Protein AF-A0A259JCU1-F1 (afdb_monomer)

pLDDT: mean 92.64, std 8.38, range [40.56, 98.5]

Foldseek 3Di:
DDDDQDDFAAAFEAEQEAQAVLLVVQVVVQVVDDCVCQADPVRQGCSSVVVLLVVVVCQQPVNPPRDHHPHYAHEYFQQPPAVVCVVPVCVCVVPDDDDPSSVVCVVVNQVSCVVSVHHHHYDHNDGSVRVLVVVCVVSVVNNYHYDYD

Secondary structure (DSSP, 8-state):
--PPPPPP-TT-EEEEEEHHHHHHHHHHHHHTS-GGGSB-TT--B-HHHHHHHHHHHHHHHT-BTTB--SEEEEE----TT-HHHHH-TTTTTTPPPPPTTTTTHHHHHHHHHHHTT--EE--TT--HHHHHHHHHHHHHHTT-EEEE-

Sequence (149 aa):
MSTAPRPIQPGDHVFLVDGSSFVFRAYFQSINQDRKYNFRSDRLPTGAVRLFCTKLFQFIREGAMGIRPTHLAIIFDKSENSFRKELYPAYKANRSDPPEELIPQFPLMREAVKAFGLIPVEMARYEADDLIATYAKQAAEAGADVLVV

Radius of gyration: 16.63 Å; Cα contacts (8 Å, |Δi|>4): 217; chains: 1; bounding box: 44×33×42 Å

Mean predicted aligned error: 4.08 Å

Nearest PDB structures (foldseek):
  3zdb-assembly1_A-2  TM=8.701E-01  e=4.311E-06  Escherichia coli
  3zdc-assembly1_A  TM=8.823E-01  e=1.022E-05  Escherichia coli
  3zda-assembly1_A  TM=8.828E-01  e=1.523E-05  Escherichia coli
  8swp-assembly2_F  TM=2.036E-01  e=1.591E+00  Kluyveromyces lactis NRRL Y-1140
  2a0x-assembly1_A  TM=2.276E-01  e=3.774E+00  Homo sapiens

Solvent-accessible surface area (backbone atoms only — not comparable to full-atom values): 8414 Å² total; per-residue (Å²): 133,89,72,77,80,80,81,84,42,67,79,35,32,38,33,40,31,45,41,48,67,47,49,55,54,24,35,64,55,32,73,78,42,70,68,81,69,26,42,47,98,87,65,50,50,40,24,28,48,54,51,46,51,55,49,54,50,37,42,75,75,62,24,58,98,90,41,65,56,77,39,76,44,42,25,34,61,33,44,84,71,18,63,60,39,75,76,36,72,70,59,73,64,84,59,77,80,78,54,78,68,51,60,76,28,56,65,52,45,47,51,47,37,44,75,75,75,42,68,66,40,64,43,81,38,34,45,33,66,57,53,47,56,52,51,45,52,53,39,44,77,42,45,23,49,70,47,79,87

Structure (mmCIF, N/CA/C/O backbone):
data_AF-A0A259JCU1-F1
#
_entry.id   AF-A0A259JCU1-F1
#
loop_
_atom_site.group_PDB
_atom_site.id
_atom_site.type_symbol
_atom_site.label_atom_id
_atom_site.label_alt_id
_atom_site.label_comp_id
_atom_site.label_asym_id
_atom_site.label_entity_id
_atom_site.label_seq_id
_atom_site.pdbx_PDB_ins_code
_atom_site.Cartn_x
_atom_site.Cartn_y
_atom_site.Cartn_z
_atom_site.occupancy
_atom_site.B_iso_or_equiv
_atom_site.auth_seq_id
_atom_site.auth_comp_id
_atom_site.auth_asym_id
_atom_site.auth_atom_id
_atom_site.pdbx_PDB_model_num
ATOM 1 N N . MET A 1 1 ? -2.449 -21.909 9.417 1.00 40.56 1 MET A N 1
ATOM 2 C CA . MET A 1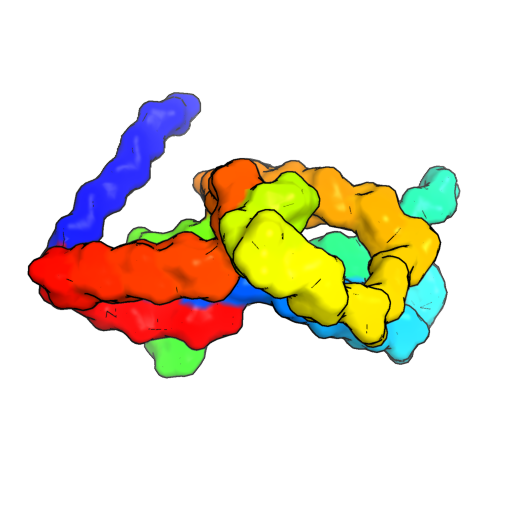 1 ? -3.778 -21.714 10.033 1.00 40.56 1 MET A CA 1
ATOM 3 C C . MET A 1 1 ? -4.319 -20.388 9.532 1.00 40.56 1 MET A C 1
ATOM 5 O O . MET A 1 1 ? -3.725 -19.365 9.836 1.00 40.56 1 MET A O 1
ATOM 9 N N . SER A 1 2 ? -5.350 -20.406 8.685 1.00 42.78 2 SER A N 1
ATOM 10 C CA . SER A 1 2 ? -6.040 -19.184 8.259 1.00 42.78 2 SER A CA 1
ATOM 11 C C . SER A 1 2 ? -6.999 -18.794 9.379 1.00 42.78 2 SER A C 1
ATOM 13 O O . SER A 1 2 ? -8.054 -19.399 9.542 1.00 42.78 2 SER A O 1
ATOM 15 N N . THR A 1 3 ? -6.581 -17.863 10.229 1.00 56.31 3 THR A N 1
ATOM 16 C CA . THR A 1 3 ? -7.499 -17.162 11.124 1.00 56.31 3 THR A CA 1
ATOM 17 C C . THR A 1 3 ? -8.213 -16.119 10.281 1.00 56.31 3 THR A C 1
ATOM 19 O O . THR A 1 3 ? -7.557 -15.251 9.703 1.00 56.31 3 THR A O 1
ATOM 22 N N . ALA A 1 4 ? -9.537 -16.227 10.166 1.00 64.56 4 ALA A N 1
ATOM 23 C CA . ALA A 1 4 ? -10.345 -15.178 9.556 1.00 64.56 4 ALA A CA 1
ATOM 24 C C . ALA A 1 4 ? -9.990 -13.818 10.192 1.00 64.56 4 ALA A C 1
ATOM 26 O O . ALA A 1 4 ? -9.719 -13.772 11.399 1.00 64.56 4 ALA A O 1
ATOM 27 N N . PRO A 1 5 ? -9.941 -12.728 9.406 1.00 73.31 5 PRO A N 1
ATOM 28 C CA . PRO A 1 5 ? -9.610 -11.418 9.943 1.00 73.31 5 PRO A CA 1
ATOM 29 C C . PRO A 1 5 ? -10.605 -11.039 11.043 1.00 73.31 5 PRO A C 1
ATOM 31 O O . PRO A 1 5 ? -11.808 -11.285 10.927 1.00 73.31 5 PRO A O 1
ATOM 34 N N . ARG A 1 6 ? -10.083 -10.464 12.130 1.00 86.62 6 ARG A N 1
ATOM 35 C CA . ARG A 1 6 ? -10.899 -9.958 13.234 1.00 86.62 6 ARG A CA 1
ATOM 36 C C . ARG A 1 6 ? -11.883 -8.903 12.694 1.00 86.62 6 ARG A C 1
ATOM 38 O O . ARG A 1 6 ? -11.478 -8.098 11.858 1.00 86.62 6 ARG A O 1
ATOM 45 N N . PRO A 1 7 ? -13.152 -8.891 13.137 1.00 91.94 7 PRO A N 1
ATOM 46 C CA . PRO A 1 7 ? -14.084 -7.834 12.764 1.00 91.94 7 PRO A CA 1
ATOM 47 C C . PRO A 1 7 ? -13.676 -6.488 13.380 1.00 91.94 7 PRO A C 1
ATOM 49 O O . PRO A 1 7 ? -13.141 -6.440 14.492 1.00 91.94 7 PRO A O 1
ATOM 52 N N . ILE A 1 8 ? -13.983 -5.407 12.660 1.00 96.19 8 ILE A N 1
ATOM 53 C CA . ILE A 1 8 ? -13.775 -4.022 13.103 1.00 96.19 8 ILE A CA 1
ATOM 54 C C . ILE A 1 8 ? -14.779 -3.685 14.212 1.00 96.19 8 ILE A C 1
ATOM 56 O O . ILE A 1 8 ? -15.952 -4.054 14.122 1.00 96.19 8 ILE A O 1
ATOM 60 N N . GLN A 1 9 ? -14.312 -3.003 15.256 1.00 96.00 9 GLN A N 1
ATOM 61 C CA . GLN A 1 9 ? -15.094 -2.603 16.425 1.00 96.00 9 GLN A CA 1
ATOM 62 C C . GLN A 1 9 ? -14.811 -1.140 16.813 1.00 96.00 9 GLN A C 1
ATOM 64 O O . GLN A 1 9 ? -13.780 -0.591 16.415 1.00 96.00 9 GLN A O 1
ATOM 69 N N . PRO A 1 10 ? -15.683 -0.502 17.619 1.00 97.31 10 PRO A N 1
ATOM 70 C CA . PRO A 1 10 ? -15.437 0.846 18.114 1.00 97.31 10 PRO A CA 1
ATOM 71 C C . PRO A 1 10 ? -14.094 0.983 18.840 1.00 97.31 10 PRO A C 1
ATOM 73 O O . PRO A 1 10 ? -13.755 0.151 19.683 1.00 97.31 10 PRO A O 1
ATOM 76 N N . GLY A 1 11 ? -13.347 2.046 18.528 1.00 94.19 11 GLY A N 1
ATOM 77 C CA . GLY A 1 11 ? -12.014 2.305 19.090 1.00 94.19 11 GLY A CA 1
ATOM 78 C C . GLY A 1 11 ? -10.860 1.576 18.390 1.00 94.19 11 GLY A C 1
ATOM 79 O O . GLY A 1 11 ? -9.717 1.680 18.831 1.00 94.19 11 GLY A O 1
ATOM 80 N N . ASP A 1 12 ? -11.129 0.844 17.305 1.00 97.50 12 ASP A N 1
ATOM 81 C CA . ASP A 1 12 ? -10.080 0.296 16.449 1.00 97.50 12 ASP A CA 1
ATOM 82 C C . ASP A 1 12 ? -9.371 1.363 15.613 1.00 97.50 12 ASP A C 1
ATOM 84 O O . ASP A 1 12 ? -9.960 2.374 15.249 1.00 97.50 12 ASP A O 1
ATOM 88 N N . HIS A 1 13 ? -8.122 1.084 15.232 1.00 97.19 13 HIS A N 1
ATOM 89 C CA . HIS A 1 13 ? -7.348 1.917 14.313 1.00 97.19 13 HIS A CA 1
ATOM 90 C C . HIS A 1 13 ? -7.115 1.161 13.004 1.00 97.19 13 HIS A C 1
ATOM 92 O O . HIS A 1 13 ? -6.330 0.205 12.950 1.00 97.19 13 HIS A O 1
ATOM 98 N N . VAL A 1 14 ? -7.804 1.581 11.945 1.00 97.62 14 VAL A N 1
ATOM 99 C CA . VAL A 1 14 ? -7.764 0.948 10.622 1.00 97.62 14 VAL A CA 1
ATOM 100 C C . VAL A 1 14 ? -6.868 1.756 9.698 1.00 97.62 14 VAL A C 1
ATOM 102 O O . VAL A 1 14 ? -7.149 2.912 9.391 1.00 97.62 14 VAL A O 1
ATOM 105 N N . PHE A 1 15 ? -5.780 1.144 9.240 1.00 97.62 15 PHE A N 1
ATOM 106 C CA . PHE A 1 15 ? -4.859 1.761 8.292 1.00 97.62 15 PHE A CA 1
ATOM 107 C C . PHE A 1 15 ? -5.137 1.235 6.885 1.00 97.62 15 PHE A C 1
ATOM 109 O O . PHE A 1 15 ? -5.091 0.025 6.645 1.00 97.62 15 PHE A O 1
ATOM 116 N N . LEU A 1 16 ? -5.399 2.149 5.954 1.00 97.62 16 LEU A N 1
ATOM 117 C CA . LEU A 1 16 ? -5.644 1.865 4.543 1.00 97.62 16 LEU A CA 1
ATOM 118 C C . LEU A 1 16 ? -4.523 2.502 3.723 1.00 97.62 16 LEU A C 1
ATOM 120 O O . LEU A 1 16 ? -4.466 3.721 3.586 1.00 97.62 16 LEU A O 1
ATOM 124 N N . VAL A 1 17 ? -3.610 1.680 3.212 1.00 96.50 17 VAL A N 1
ATOM 125 C CA . VAL A 1 17 ? -2.426 2.154 2.486 1.00 96.50 17 VAL A CA 1
ATOM 126 C C . VAL A 1 17 ? -2.647 2.015 0.985 1.00 96.50 17 VAL A C 1
ATOM 128 O O . VAL A 1 17 ? -2.913 0.906 0.508 1.00 96.50 17 VAL A O 1
ATOM 131 N N . ASP A 1 18 ? -2.459 3.099 0.232 1.00 96.00 18 ASP A N 1
ATOM 132 C CA . ASP A 1 18 ? -2.353 3.034 -1.228 1.00 96.00 18 ASP A CA 1
ATOM 133 C C . ASP A 1 18 ? -0.999 2.422 -1.618 1.00 96.00 18 ASP A C 1
ATOM 135 O O . ASP A 1 18 ? 0.042 3.085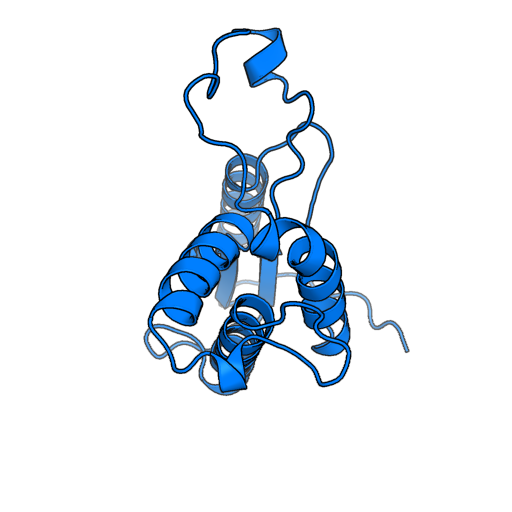 -1.729 1.00 96.00 18 ASP A O 1
ATOM 139 N N . GLY A 1 19 ? -1.020 1.107 -1.829 1.00 94.38 19 GLY A N 1
ATOM 140 C CA . GLY A 1 19 ? 0.128 0.325 -2.251 1.00 94.38 19 GLY A CA 1
ATOM 141 C C . GLY A 1 19 ? 0.624 0.724 -3.637 1.00 94.38 19 GLY A C 1
ATOM 142 O O . GLY A 1 19 ? 1.834 0.746 -3.85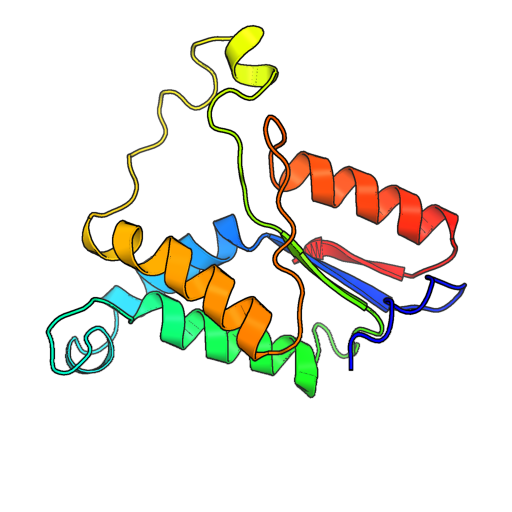4 1.00 94.38 19 GLY A O 1
ATOM 143 N N . SER A 1 20 ? -0.261 1.096 -4.563 1.00 90.12 20 SER A N 1
ATOM 144 C CA . SER A 1 20 ? 0.137 1.489 -5.918 1.00 90.12 20 SER A CA 1
ATOM 145 C C . SER A 1 20 ? 0.946 2.779 -5.916 1.00 90.12 20 SER A C 1
ATOM 147 O O . SER A 1 20 ? 2.059 2.800 -6.445 1.00 90.12 20 SER A O 1
ATOM 149 N N . SER A 1 21 ? 0.452 3.834 -5.265 1.00 90.25 21 SER A N 1
ATOM 150 C CA . SER A 1 21 ? 1.209 5.082 -5.096 1.00 90.25 21 SER A CA 1
ATOM 151 C C . SER A 1 21 ? 2.533 4.843 -4.363 1.00 90.25 21 SER A C 1
ATOM 153 O O . SER A 1 21 ? 3.579 5.393 -4.728 1.00 90.25 21 SER A O 1
ATOM 155 N N . PHE A 1 22 ? 2.531 3.965 -3.355 1.00 91.00 22 PHE A N 1
ATOM 156 C CA . PHE A 1 22 ? 3.743 3.619 -2.621 1.00 91.00 22 PHE A CA 1
ATOM 157 C C . PHE A 1 22 ? 4.804 2.940 -3.495 1.00 91.00 22 PHE A C 1
ATOM 159 O O . PHE A 1 22 ? 5.988 3.260 -3.382 1.00 91.00 22 PHE A O 1
ATOM 166 N N . VAL A 1 23 ? 4.400 2.038 -4.390 1.00 92.31 23 VAL A N 1
ATOM 167 C CA . VAL A 1 23 ? 5.320 1.315 -5.278 1.00 92.31 23 VAL A CA 1
ATOM 168 C C . VAL A 1 23 ? 6.092 2.272 -6.189 1.00 92.31 23 VAL A C 1
ATOM 170 O O . VAL A 1 23 ? 7.315 2.155 -6.289 1.00 92.31 23 VAL A O 1
ATOM 173 N N . PHE A 1 24 ? 5.426 3.261 -6.793 1.00 92.75 24 PHE A N 1
ATOM 174 C CA . PHE 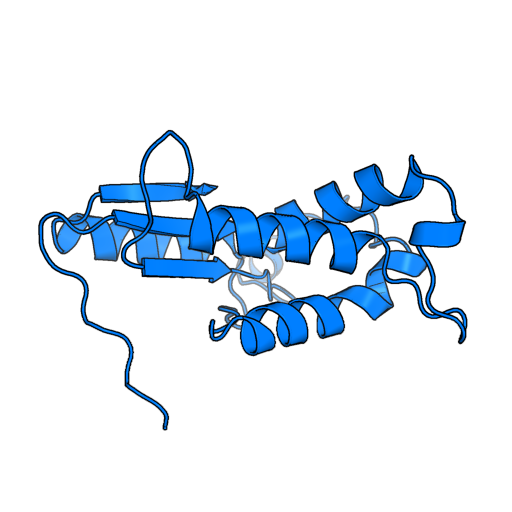A 1 24 ? 6.111 4.263 -7.619 1.00 92.75 24 PHE A CA 1
ATOM 175 C C . PHE A 1 24 ? 7.067 5.131 -6.789 1.00 92.75 24 PHE A C 1
ATOM 177 O O . PHE A 1 24 ? 8.207 5.352 -7.202 1.00 92.75 24 PHE A O 1
ATOM 184 N N . ARG A 1 25 ? 6.654 5.569 -5.589 1.00 93.69 25 ARG A N 1
ATOM 185 C CA . ARG A 1 25 ? 7.531 6.318 -4.668 1.00 93.69 25 ARG A CA 1
ATOM 186 C C . ARG A 1 25 ? 8.776 5.509 -4.290 1.00 93.69 25 ARG A C 1
ATOM 188 O O . ARG A 1 25 ? 9.889 6.030 -4.355 1.00 93.69 25 ARG A O 1
ATOM 195 N N . ALA A 1 26 ? 8.599 4.233 -3.952 1.00 95.12 26 ALA A N 1
ATOM 196 C CA . ALA A 1 26 ? 9.691 3.319 -3.633 1.00 95.12 26 ALA A CA 1
ATOM 197 C C . ALA A 1 26 ? 10.635 3.122 -4.829 1.00 95.12 26 ALA A C 1
ATOM 199 O O . ALA A 1 26 ? 11.851 3.116 -4.651 1.00 95.12 26 ALA A O 1
ATOM 200 N N . TYR A 1 27 ? 10.108 3.028 -6.051 1.00 95.62 27 TYR A N 1
ATOM 201 C CA . TYR A 1 27 ? 10.931 2.930 -7.255 1.00 95.62 27 TYR A CA 1
ATOM 202 C C . TYR A 1 27 ? 11.821 4.159 -7.451 1.00 95.62 27 TYR A C 1
ATOM 204 O O . TYR A 1 27 ? 13.045 4.017 -7.498 1.00 95.62 27 TYR A O 1
ATOM 212 N N . PHE A 1 28 ? 11.242 5.363 -7.482 1.00 94.81 28 PHE A N 1
ATOM 213 C CA . PHE A 1 28 ? 12.016 6.593 -7.679 1.00 94.81 28 PHE A CA 1
ATOM 214 C C . PHE A 1 28 ? 13.013 6.849 -6.542 1.00 94.81 28 PHE A C 1
ATOM 216 O O . PHE A 1 28 ? 14.102 7.367 -6.774 1.00 94.81 28 PHE A O 1
ATOM 223 N N . GLN A 1 29 ? 12.691 6.436 -5.315 1.00 95.56 29 GLN A N 1
ATOM 224 C CA . GLN A 1 29 ? 13.660 6.462 -4.223 1.00 95.56 29 GLN A CA 1
ATOM 225 C C . GLN A 1 29 ? 14.794 5.451 -4.442 1.00 95.56 29 GLN A C 1
ATOM 227 O O . GLN A 1 29 ? 15.951 5.769 -4.173 1.00 95.56 29 GLN A O 1
ATOM 232 N N . SER A 1 30 ? 14.488 4.245 -4.926 1.00 95.69 30 SER A N 1
ATOM 233 C CA . SER A 1 30 ? 15.487 3.190 -5.123 1.00 95.69 30 SER A CA 1
ATOM 234 C C . SER A 1 30 ? 16.521 3.545 -6.191 1.00 95.69 30 SER A C 1
ATOM 236 O O . SER A 1 30 ? 17.707 3.301 -5.981 1.00 95.69 30 SER A O 1
ATOM 238 N N . ILE A 1 31 ? 16.123 4.193 -7.291 1.00 94.81 31 ILE A N 1
ATOM 239 C CA . ILE A 1 31 ? 17.054 4.573 -8.370 1.00 94.81 31 ILE A CA 1
ATOM 240 C C . ILE A 1 31 ? 18.041 5.676 -7.957 1.00 94.81 31 ILE A C 1
ATOM 242 O O . ILE A 1 31 ? 19.087 5.817 -8.582 1.00 94.81 31 ILE A O 1
ATOM 246 N N . ASN A 1 32 ? 17.744 6.411 -6.879 1.00 94.50 32 ASN A N 1
ATOM 247 C CA . ASN A 1 32 ? 18.650 7.392 -6.277 1.00 94.50 32 ASN A CA 1
ATOM 248 C C . ASN A 1 32 ? 19.669 6.756 -5.309 1.00 94.50 32 ASN A C 1
ATOM 250 O O . ASN A 1 32 ? 20.491 7.463 -4.729 1.00 94.50 32 ASN A O 1
ATOM 254 N N . GLN A 1 33 ? 19.606 5.439 -5.089 1.00 94.12 33 GLN A N 1
ATOM 255 C CA . GLN A 1 33 ? 20.551 4.693 -4.257 1.00 94.12 33 GLN A CA 1
ATOM 256 C C . GLN A 1 33 ? 21.590 3.966 -5.120 1.00 94.12 33 GLN A C 1
ATOM 258 O O . GLN A 1 33 ? 21.423 3.799 -6.327 1.00 94.12 33 GLN A O 1
ATOM 263 N N . ASP A 1 34 ? 22.675 3.510 -4.488 1.00 93.38 34 ASP A N 1
ATOM 264 C CA . ASP A 1 34 ? 23.704 2.704 -5.153 1.00 93.38 34 ASP A CA 1
ATOM 265 C C . ASP A 1 34 ? 23.066 1.483 -5.842 1.00 93.38 34 ASP A C 1
ATOM 267 O O . ASP A 1 34 ? 22.323 0.709 -5.223 1.00 93.38 34 ASP A O 1
ATOM 271 N N . ARG A 1 35 ? 23.379 1.305 -7.134 1.00 90.00 35 ARG A N 1
ATOM 272 C CA . ARG A 1 35 ? 22.813 0.256 -7.994 1.00 90.00 35 ARG A CA 1
ATOM 273 C C . ARG A 1 35 ? 22.971 -1.142 -7.401 1.00 90.00 35 ARG A C 1
ATOM 275 O O . ARG A 1 35 ? 22.129 -1.994 -7.672 1.00 90.00 35 ARG A O 1
ATOM 282 N N . LYS A 1 36 ? 23.991 -1.395 -6.570 1.00 91.31 36 LYS A N 1
ATOM 283 C CA . LYS A 1 36 ? 24.184 -2.706 -5.924 1.00 91.31 36 LYS A CA 1
ATOM 284 C C . LYS A 1 36 ? 23.008 -3.136 -5.035 1.00 91.31 36 LYS A C 1
ATOM 286 O O . LYS A 1 36 ? 22.856 -4.324 -4.783 1.00 91.31 36 LYS A O 1
ATOM 291 N N . TYR A 1 37 ? 22.175 -2.198 -4.572 1.00 92.38 37 TYR A N 1
ATOM 292 C CA . TYR A 1 37 ? 21.000 -2.482 -3.738 1.00 92.38 37 TYR A CA 1
ATOM 293 C C . TYR A 1 37 ? 19.700 -2.679 -4.527 1.00 92.38 37 TYR A C 1
ATOM 295 O O . TYR A 1 37 ? 18.650 -2.920 -3.918 1.00 92.38 37 TYR A O 1
ATOM 303 N N . ASN A 1 38 ? 19.751 -2.539 -5.854 1.00 94.94 38 ASN A N 1
ATOM 304 C CA . ASN A 1 38 ? 18.567 -2.531 -6.710 1.00 94.94 38 ASN A CA 1
ATOM 305 C C . ASN A 1 38 ? 18.376 -3.820 -7.499 1.00 94.94 38 ASN A C 1
ATOM 307 O O . ASN A 1 38 ? 17.319 -3.985 -8.100 1.00 94.94 38 ASN A O 1
ATOM 311 N N . PHE A 1 39 ? 19.348 -4.732 -7.472 1.00 95.56 39 PHE A N 1
ATOM 312 C CA . PHE A 1 39 ? 19.307 -5.975 -8.232 1.00 95.56 39 PHE A CA 1
ATOM 313 C C . PHE A 1 39 ? 19.709 -7.159 -7.360 1.00 95.56 39 PHE A C 1
ATOM 315 O O . PHE A 1 39 ? 20.647 -7.075 -6.566 1.00 95.56 39 PHE A O 1
ATOM 322 N N . ARG A 1 40 ? 19.028 -8.286 -7.559 1.00 93.44 40 ARG A N 1
ATOM 323 C CA . ARG A 1 40 ? 19.463 -9.594 -7.063 1.00 93.44 40 ARG A CA 1
ATOM 324 C C . ARG A 1 40 ? 20.642 -10.116 -7.901 1.00 93.44 40 ARG A C 1
ATOM 326 O O . ARG A 1 40 ? 20.941 -9.597 -8.977 1.00 93.44 40 ARG A O 1
ATOM 333 N N . SER A 1 41 ? 21.324 -11.154 -7.415 1.00 92.56 41 SER A N 1
ATOM 334 C CA . SER A 1 41 ? 22.452 -11.806 -8.101 1.00 92.56 41 SER A CA 1
ATOM 335 C C . SER A 1 41 ? 22.133 -12.283 -9.524 1.00 92.56 41 SER A C 1
ATOM 337 O O . SER A 1 41 ? 23.019 -12.286 -10.373 1.00 92.56 41 SER A O 1
ATOM 339 N N . ASP A 1 42 ? 20.878 -12.625 -9.811 1.00 94.56 42 ASP A N 1
ATOM 340 C CA . ASP A 1 42 ? 20.387 -13.022 -11.136 1.00 94.56 42 ASP A CA 1
ATOM 341 C C . ASP A 1 42 ? 19.918 -11.843 -12.007 1.00 94.56 42 ASP A C 1
ATOM 343 O O . ASP A 1 42 ? 19.289 -12.054 -13.038 1.00 94.56 42 ASP A O 1
ATOM 347 N N . ARG A 1 43 ? 20.228 -10.604 -11.605 1.00 93.44 43 ARG A N 1
ATOM 348 C CA . ARG A 1 43 ? 19.862 -9.353 -12.292 1.00 93.44 43 ARG A CA 1
ATOM 349 C C . ARG A 1 43 ? 18.375 -8.996 -12.265 1.00 93.44 43 ARG A C 1
ATOM 351 O O . ARG A 1 43 ? 18.002 -8.018 -12.905 1.00 93.44 43 ARG A O 1
ATOM 358 N N . LEU A 1 44 ? 17.542 -9.688 -11.486 1.00 95.38 44 LEU A N 1
ATOM 359 C CA . LEU A 1 44 ? 16.160 -9.254 -11.272 1.00 95.38 44 LEU A CA 1
ATOM 360 C C . LEU A 1 44 ? 16.137 -7.917 -10.497 1.00 95.38 44 LEU A C 1
ATOM 362 O O . LEU A 1 44 ? 16.747 -7.851 -9.422 1.00 95.38 44 LEU A O 1
ATOM 366 N N . PRO A 1 45 ? 15.453 -6.863 -10.988 1.00 96.81 45 PRO A N 1
ATOM 367 C CA . PRO A 1 45 ? 15.282 -5.623 -10.239 1.00 96.81 45 PRO A CA 1
ATOM 368 C C . PRO A 1 45 ? 14.450 -5.857 -8.973 1.00 96.81 45 PRO A C 1
ATOM 370 O O . PRO A 1 45 ? 13.384 -6.464 -9.021 1.00 96.81 45 PRO A O 1
ATOM 373 N N . THR A 1 46 ? 14.925 -5.365 -7.832 1.00 96.44 46 THR A N 1
ATOM 374 C CA . THR A 1 46 ? 14.278 -5.521 -6.515 1.00 96.44 46 THR A CA 1
ATOM 375 C C . THR A 1 46 ? 14.378 -4.270 -5.637 1.00 96.44 46 THR A C 1
ATOM 377 O O . THR A 1 46 ? 14.012 -4.308 -4.460 1.00 96.44 46 THR A O 1
ATOM 380 N N . GLY A 1 47 ? 14.906 -3.161 -6.169 1.00 96.38 47 GLY A N 1
ATOM 381 C CA . GLY A 1 47 ? 15.144 -1.931 -5.407 1.00 96.38 47 GLY A CA 1
ATOM 382 C C . GLY A 1 47 ? 13.881 -1.360 -4.759 1.00 96.38 47 GLY A C 1
ATOM 383 O O . GLY A 1 47 ? 13.889 -1.048 -3.566 1.00 96.38 47 GLY A O 1
ATOM 384 N N . ALA A 1 48 ? 12.780 -1.295 -5.511 1.00 96.81 48 ALA A N 1
ATOM 385 C CA . ALA A 1 48 ? 11.500 -0.821 -4.996 1.00 96.81 48 ALA A CA 1
ATOM 386 C C . ALA A 1 48 ? 10.935 -1.801 -3.959 1.00 96.81 48 ALA A C 1
ATOM 388 O O . ALA A 1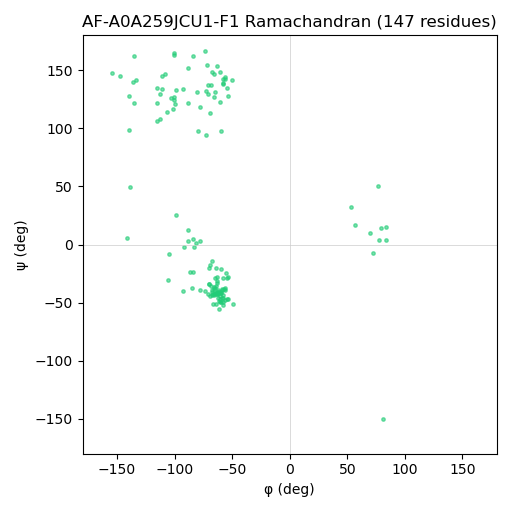 48 ? 10.483 -1.369 -2.900 1.00 96.81 48 ALA A O 1
ATOM 389 N N . VAL A 1 49 ? 11.009 -3.116 -4.224 1.00 96.56 49 VAL A N 1
ATOM 390 C CA . VAL A 1 49 ? 10.507 -4.162 -3.306 1.00 96.56 49 VAL A CA 1
ATOM 391 C C . VAL A 1 49 ? 11.188 -4.068 -1.949 1.00 96.56 49 VAL A C 1
ATOM 393 O O . VAL A 1 49 ? 10.522 -4.120 -0.920 1.00 96.56 49 VAL A O 1
ATOM 396 N N . ARG A 1 50 ? 12.507 -3.856 -1.927 1.00 96.25 50 ARG A N 1
ATOM 397 C CA . ARG A 1 50 ? 13.263 -3.688 -0.682 1.00 96.25 50 ARG A CA 1
ATOM 398 C C . ARG A 1 50 ? 12.730 -2.525 0.154 1.00 96.25 50 ARG A C 1
ATOM 400 O O . ARG A 1 50 ? 12.481 -2.700 1.344 1.00 96.25 50 ARG A O 1
ATOM 407 N N . LEU A 1 51 ? 12.545 -1.355 -0.459 1.00 96.56 51 LEU A N 1
ATOM 408 C CA . LEU A 1 51 ? 12.048 -0.166 0.240 1.00 96.56 51 LEU A CA 1
ATOM 409 C C . LEU A 1 51 ? 10.585 -0.322 0.674 1.00 96.56 51 LEU A C 1
ATOM 411 O O . LEU A 1 51 ? 10.217 0.110 1.767 1.00 96.56 51 LEU A O 1
ATOM 415 N N . PHE A 1 52 ? 9.769 -0.993 -0.136 1.00 96.62 52 PHE A N 1
ATOM 416 C CA . PHE A 1 52 ? 8.401 -1.350 0.218 1.00 96.62 52 PHE A CA 1
ATOM 417 C C . PHE A 1 52 ? 8.344 -2.289 1.431 1.00 96.62 52 PHE A C 1
ATOM 419 O O . PHE A 1 52 ? 7.614 -2.006 2.377 1.00 96.62 52 PHE A O 1
ATOM 426 N N . CYS A 1 53 ? 9.170 -3.339 1.482 1.00 96.44 53 CYS A N 1
ATOM 427 C CA . CYS A 1 53 ? 9.258 -4.236 2.638 1.00 96.44 53 CYS A CA 1
ATOM 428 C C . CYS A 1 53 ? 9.667 -3.501 3.921 1.00 96.44 53 CYS A C 1
ATOM 430 O O . CYS A 1 53 ? 9.089 -3.746 4.979 1.00 96.44 53 CYS A O 1
ATOM 432 N N . THR A 1 54 ? 10.627 -2.569 3.843 1.00 94.75 54 THR A N 1
ATOM 433 C CA . THR A 1 54 ? 10.991 -1.715 4.988 1.00 94.75 54 THR A CA 1
ATOM 434 C C . THR A 1 54 ? 9.784 -0.936 5.508 1.00 94.75 54 THR A C 1
ATOM 436 O O . THR A 1 54 ? 9.609 -0.786 6.715 1.00 94.75 54 THR A O 1
ATOM 439 N N . LYS A 1 55 ? 8.924 -0.468 4.605 1.00 94.06 55 LYS A N 1
ATOM 440 C CA . LYS A 1 55 ? 7.752 0.340 4.942 1.00 94.06 55 LYS A CA 1
ATOM 441 C C . LYS A 1 55 ? 6.595 -0.488 5.483 1.00 94.06 55 LYS A C 1
ATOM 443 O O . LYS A 1 55 ? 6.000 -0.084 6.475 1.00 94.06 55 LYS A O 1
ATOM 448 N N . LEU A 1 56 ? 6.355 -1.678 4.934 1.00 95.50 56 LEU A N 1
ATOM 449 C CA . LEU A 1 56 ? 5.445 -2.655 5.539 1.00 95.50 56 LEU A CA 1
ATOM 450 C C . LEU A 1 56 ? 5.860 -2.982 6.975 1.00 95.50 56 LEU A C 1
ATOM 452 O O . LEU A 1 56 ? 5.040 -2.927 7.888 1.00 95.50 56 LEU A O 1
ATOM 456 N N . PHE A 1 57 ? 7.145 -3.262 7.190 1.00 95.12 57 PHE A N 1
ATOM 457 C CA . PHE A 1 57 ? 7.670 -3.550 8.520 1.00 95.12 57 PHE A CA 1
ATOM 458 C C . PHE A 1 57 ? 7.489 -2.374 9.487 1.00 95.12 57 PHE A C 1
ATOM 460 O O . PHE A 1 57 ? 7.104 -2.594 10.636 1.00 95.12 57 PHE A O 1
ATOM 467 N N . GLN A 1 58 ? 7.706 -1.139 9.016 1.00 94.69 58 GLN A N 1
ATOM 468 C CA . GLN A 1 58 ? 7.441 0.078 9.784 1.00 94.69 58 GLN A CA 1
ATOM 469 C C . GLN A 1 58 ? 5.966 0.150 10.210 1.00 94.69 58 GLN A C 1
ATOM 471 O O . GLN A 1 58 ? 5.691 0.271 11.400 1.00 94.69 58 GLN A O 1
ATOM 476 N N . PHE A 1 59 ? 5.011 -0.005 9.285 1.00 95.00 59 PHE A N 1
ATOM 477 C CA . PHE A 1 59 ? 3.583 0.030 9.631 1.00 95.00 59 PHE A CA 1
ATOM 478 C C . PHE A 1 59 ? 3.189 -1.047 10.644 1.00 95.00 59 PHE A C 1
ATOM 480 O O . PHE A 1 59 ? 2.431 -0.768 11.568 1.00 95.00 59 PHE A O 1
ATOM 487 N N . ILE A 1 60 ? 3.724 -2.261 10.503 1.00 93.25 60 ILE A N 1
ATOM 488 C CA . ILE A 1 60 ? 3.386 -3.388 11.380 1.00 93.25 60 ILE A CA 1
ATOM 489 C C . ILE A 1 60 ? 3.966 -3.203 12.790 1.00 93.25 60 ILE A C 1
ATOM 491 O O . ILE A 1 60 ? 3.297 -3.499 13.778 1.00 93.25 60 ILE A O 1
ATOM 495 N N . ARG A 1 61 ? 5.220 -2.750 12.912 1.00 92.56 61 ARG A N 1
ATOM 496 C CA . ARG A 1 61 ? 5.913 -2.687 14.213 1.00 92.56 61 ARG A CA 1
ATOM 497 C C . ARG A 1 61 ? 5.784 -1.351 14.921 1.00 92.56 61 ARG A C 1
ATOM 499 O O . ARG A 1 61 ? 5.688 -1.308 16.148 1.00 92.56 61 ARG A O 1
ATOM 506 N N . GLU A 1 62 ? 5.864 -0.274 14.162 1.00 93.69 62 GLU A N 1
ATOM 507 C CA . GLU A 1 62 ? 5.948 1.092 14.677 1.00 93.69 62 GLU A CA 1
ATOM 508 C C . GLU A 1 62 ? 4.620 1.824 14.496 1.00 93.69 62 GLU A C 1
ATOM 510 O O . GLU A 1 62 ? 4.261 2.642 15.339 1.00 93.69 62 GLU A O 1
ATOM 515 N N . GLY A 1 63 ? 3.864 1.473 13.454 1.00 94.06 63 GLY A N 1
ATOM 516 C CA . GLY A 1 63 ? 2.643 2.167 13.077 1.00 94.06 63 GLY A CA 1
ATOM 517 C C . GLY A 1 63 ? 2.934 3.437 12.280 1.00 94.06 63 GLY A C 1
ATOM 518 O O . GLY A 1 63 ? 3.918 3.517 11.541 1.00 94.06 63 GLY A O 1
ATOM 519 N N . ALA A 1 64 ? 2.062 4.431 12.403 1.00 93.19 64 ALA A N 1
ATOM 520 C CA . ALA A 1 64 ? 2.196 5.732 11.758 1.00 93.19 64 ALA A CA 1
ATOM 521 C C . ALA A 1 64 ? 1.592 6.810 12.661 1.00 93.19 64 ALA A C 1
ATOM 523 O O . ALA A 1 64 ? 0.621 6.560 13.367 1.00 93.19 64 ALA A O 1
ATOM 524 N N . MET A 1 65 ? 2.185 8.008 12.659 1.00 90.19 65 MET A N 1
ATOM 525 C CA . MET A 1 65 ? 1.716 9.145 13.469 1.00 90.19 65 MET A CA 1
ATOM 526 C C . MET A 1 65 ? 1.556 8.826 14.972 1.00 90.19 65 MET A C 1
ATOM 528 O O . MET A 1 65 ? 0.679 9.363 15.637 1.00 90.19 65 MET A O 1
ATOM 532 N N . GLY A 1 66 ? 2.399 7.939 15.514 1.00 91.38 66 GLY A N 1
ATOM 533 C CA . GLY A 1 66 ? 2.336 7.517 16.920 1.00 91.38 66 GLY A CA 1
ATOM 534 C C . GLY A 1 66 ? 1.227 6.509 17.248 1.00 91.38 66 GLY A C 1
ATOM 535 O O . GLY A 1 66 ? 1.086 6.134 18.408 1.00 91.38 66 GLY A O 1
ATOM 536 N N . ILE A 1 67 ? 0.472 6.043 16.249 1.00 93.81 67 ILE A N 1
ATOM 537 C CA . ILE A 1 67 ? -0.631 5.088 16.397 1.00 93.81 67 ILE A CA 1
ATOM 538 C C . ILE A 1 67 ? -0.227 3.759 15.760 1.00 93.81 67 ILE A C 1
ATOM 540 O O . ILE A 1 67 ? 0.282 3.731 14.637 1.00 93.81 67 ILE A O 1
ATOM 544 N N . ARG A 1 68 ? -0.472 2.644 16.456 1.00 94.38 68 ARG A N 1
ATOM 545 C CA . ARG A 1 68 ? -0.316 1.300 15.882 1.00 94.38 68 ARG A CA 1
ATOM 546 C C . ARG A 1 68 ? -1.642 0.817 15.293 1.00 94.38 68 ARG A C 1
ATOM 548 O O . ARG A 1 68 ? -2.660 0.927 15.976 1.00 94.38 68 ARG A O 1
ATOM 555 N N . PRO A 1 69 ? -1.642 0.257 14.072 1.00 95.88 69 PRO A N 1
ATOM 556 C CA . PRO A 1 69 ? -2.861 -0.262 13.473 1.00 95.88 69 PRO A CA 1
ATOM 557 C C . PRO A 1 69 ? -3.349 -1.504 14.217 1.00 95.88 69 PRO A C 1
ATOM 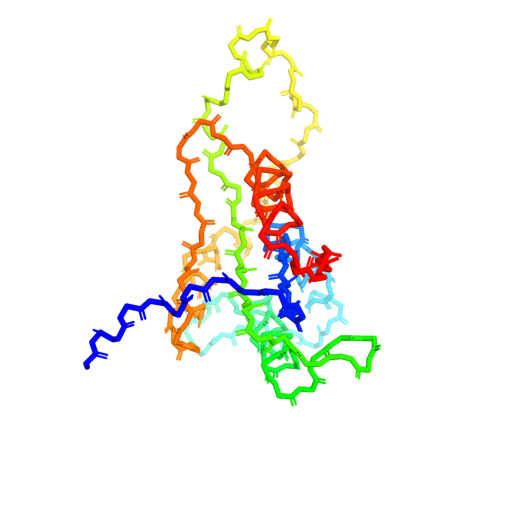559 O O . PRO A 1 69 ? -2.567 -2.411 14.506 1.00 95.88 69 PRO A O 1
ATOM 562 N N . THR A 1 70 ? -4.657 -1.584 14.457 1.00 95.62 70 THR A N 1
ATOM 563 C CA . THR A 1 70 ? -5.311 -2.851 14.811 1.00 95.62 70 THR A CA 1
ATOM 564 C C . THR A 1 70 ? -5.723 -3.631 13.563 1.00 95.62 70 THR A C 1
ATOM 566 O O . THR A 1 70 ? -5.825 -4.857 13.611 1.00 95.62 70 THR A O 1
ATOM 569 N N . HIS A 1 71 ? -5.896 -2.928 12.439 1.00 95.31 71 HIS A N 1
ATOM 570 C CA . HIS A 1 71 ? -6.092 -3.487 11.106 1.00 95.31 71 HIS A CA 1
ATOM 571 C C . HIS A 1 71 ? -5.236 -2.723 10.096 1.00 95.31 71 HIS A C 1
ATOM 573 O O . HIS A 1 71 ? -5.146 -1.498 10.151 1.00 95.31 71 HIS A O 1
ATOM 579 N N . LEU A 1 72 ? -4.633 -3.443 9.154 1.00 96.25 72 LEU A N 1
ATOM 580 C CA . LEU A 1 72 ? -3.806 -2.872 8.096 1.00 96.25 72 LEU A CA 1
ATOM 581 C C . LEU A 1 72 ? -4.180 -3.519 6.766 1.00 96.25 72 LEU A C 1
ATOM 583 O O . LEU A 1 72 ? -4.066 -4.736 6.616 1.00 96.25 72 LEU A O 1
ATOM 587 N N . ALA A 1 73 ? -4.592 -2.703 5.802 1.00 96.31 73 ALA A N 1
ATOM 588 C CA . ALA A 1 73 ? -4.832 -3.126 4.433 1.00 96.31 73 ALA A CA 1
ATOM 589 C C . ALA A 1 73 ? -3.842 -2.432 3.497 1.00 96.31 73 ALA A C 1
ATOM 591 O O . ALA A 1 73 ? -3.632 -1.222 3.585 1.00 96.31 73 ALA A O 1
ATOM 592 N N . ILE A 1 74 ? -3.261 -3.210 2.584 1.00 97.44 74 ILE A N 1
ATOM 593 C CA . ILE A 1 74 ? -2.466 -2.692 1.471 1.00 97.44 74 ILE A CA 1
ATOM 594 C C . ILE A 1 74 ? -3.300 -2.854 0.208 1.00 97.44 74 ILE A C 1
ATOM 596 O O . ILE A 1 74 ? -3.591 -3.984 -0.194 1.00 97.44 74 ILE A O 1
ATOM 600 N N . ILE A 1 75 ? -3.699 -1.733 -0.387 1.00 97.56 75 ILE A N 1
ATOM 601 C CA . ILE A 1 75 ? -4.610 -1.697 -1.524 1.00 97.56 75 ILE A CA 1
ATOM 602 C C . ILE A 1 75 ? -3.810 -1.442 -2.798 1.00 97.56 75 ILE A C 1
ATOM 604 O O . ILE A 1 75 ? -3.067 -0.468 -2.890 1.00 97.56 75 ILE A O 1
ATOM 608 N N . PHE A 1 76 ? -3.968 -2.311 -3.790 1.00 95.81 76 PHE A N 1
ATOM 609 C CA . PHE A 1 76 ? -3.389 -2.145 -5.114 1.00 95.81 76 PHE A CA 1
ATOM 610 C C . PHE A 1 76 ? -4.465 -1.815 -6.143 1.00 95.81 76 PHE A C 1
ATOM 612 O O . PHE A 1 76 ? -5.603 -2.280 -6.090 1.00 95.81 76 PHE A O 1
ATOM 619 N N . ASP A 1 77 ? -4.052 -1.017 -7.114 1.00 91.31 77 ASP A N 1
ATOM 620 C CA . ASP A 1 77 ? -4.856 -0.638 -8.266 1.00 91.31 77 ASP A CA 1
ATOM 621 C C . ASP A 1 77 ? -4.994 -1.836 -9.225 1.00 91.31 77 ASP A C 1
ATOM 623 O O . ASP A 1 77 ? -4.005 -2.504 -9.547 1.00 91.31 77 ASP A O 1
ATOM 627 N N . LYS A 1 78 ? -6.223 -2.114 -9.677 1.00 84.19 78 LYS A N 1
ATOM 628 C CA . LYS A 1 78 ? -6.544 -3.182 -10.642 1.00 84.19 78 LYS A CA 1
ATOM 629 C C . LYS A 1 78 ? -7.574 -2.690 -11.664 1.00 84.19 78 LYS A C 1
ATOM 631 O O . LYS A 1 78 ? -8.599 -3.319 -11.934 1.00 84.19 78 LYS A O 1
ATOM 636 N N . SER A 1 79 ? -7.268 -1.523 -12.228 1.00 74.75 79 SER A N 1
ATOM 637 C CA . SER A 1 79 ? -8.131 -0.720 -13.103 1.00 74.75 79 SER A CA 1
ATOM 638 C C . SER A 1 79 ? -7.867 -0.882 -14.603 1.00 74.75 79 SER A C 1
ATOM 640 O O . SER A 1 79 ? -8.193 -0.001 -15.409 1.00 74.75 79 SER A O 1
ATOM 642 N N . GLU A 1 80 ? -7.317 -2.025 -15.013 1.00 71.62 80 GLU A N 1
ATOM 643 C CA . GLU A 1 80 ? -7.380 -2.459 -16.408 1.00 71.62 80 GLU A CA 1
ATOM 644 C C . GLU A 1 80 ? -8.869 -2.594 -16.778 1.00 71.62 80 GLU A C 1
ATOM 646 O O . GLU A 1 80 ? -9.521 -3.574 -16.429 1.00 71.62 80 GLU A O 1
ATOM 651 N N . ASN A 1 81 ? -9.425 -1.561 -17.424 1.00 77.00 81 ASN A N 1
ATOM 652 C CA . ASN A 1 81 ? -10.851 -1.390 -17.751 1.00 77.00 81 ASN A CA 1
ATOM 653 C C . ASN A 1 81 ? -11.749 -0.955 -16.576 1.00 77.00 81 ASN A C 1
ATOM 655 O O . ASN A 1 81 ? -12.795 -1.548 -16.315 1.00 77.00 81 ASN A O 1
ATOM 659 N N . SER A 1 82 ? -11.357 0.101 -15.853 1.00 85.19 82 SER A N 1
ATOM 660 C CA . SER A 1 82 ? -12.268 0.729 -14.887 1.00 85.19 82 SER A CA 1
ATOM 661 C C . SER A 1 82 ? -13.509 1.324 -15.556 1.00 85.19 82 SER A C 1
ATOM 663 O O . SER A 1 82 ? -13.464 1.790 -16.698 1.00 85.19 82 SER A O 1
ATOM 665 N N . PHE A 1 83 ? -14.604 1.410 -14.796 1.00 89.69 83 PHE A N 1
ATOM 666 C CA . PHE A 1 83 ? -15.837 2.082 -15.228 1.00 89.69 83 PHE A CA 1
ATOM 667 C C . PHE A 1 83 ? -15.597 3.546 -15.651 1.00 89.69 83 PHE A C 1
ATOM 669 O O . PHE A 1 83 ? -16.332 4.095 -16.468 1.00 89.69 83 PHE A O 1
ATOM 676 N N . ARG A 1 84 ? -14.533 4.185 -15.137 1.00 90.44 84 ARG A N 1
ATOM 677 C CA . ARG A 1 84 ? -14.121 5.535 -15.547 1.00 90.44 84 ARG A CA 1
ATOM 678 C C . ARG A 1 84 ? -13.614 5.576 -16.987 1.00 90.44 84 ARG A C 1
ATOM 680 O O . ARG A 1 84 ? -13.930 6.529 -17.688 1.00 90.44 84 ARG A O 1
ATOM 687 N N . LYS A 1 85 ? -12.871 4.557 -17.437 1.00 88.75 85 LYS A N 1
ATOM 688 C CA . LYS A 1 85 ? -12.433 4.434 -18.839 1.00 88.75 85 LYS A CA 1
ATOM 689 C C . LYS A 1 85 ? -13.597 4.114 -19.777 1.00 88.75 85 LYS A C 1
ATOM 691 O O . LYS A 1 85 ? -13.606 4.603 -20.899 1.00 88.75 85 LYS A O 1
ATOM 696 N N . GLU A 1 86 ? -14.581 3.340 -19.313 1.00 89.50 86 GLU A N 1
ATOM 697 C CA . GLU A 1 86 ? -15.824 3.095 -20.065 1.00 89.50 86 GLU A CA 1
ATOM 698 C C . GLU A 1 86 ? -16.616 4.398 -20.273 1.00 89.50 86 GLU A C 1
ATOM 700 O O . GLU A 1 86 ? -17.093 4.661 -21.374 1.00 89.50 86 GLU A O 1
ATOM 705 N N . LEU A 1 87 ? -16.714 5.238 -19.235 1.00 93.00 87 LEU A N 1
ATOM 706 C CA . LEU A 1 87 ? -17.411 6.527 -19.296 1.00 93.00 87 LEU A CA 1
ATOM 707 C C . LEU A 1 87 ? -16.634 7.591 -20.087 1.00 93.00 87 LEU A C 1
ATOM 709 O O . LEU A 1 87 ? -17.225 8.380 -20.822 1.00 93.00 87 LEU A O 1
ATOM 713 N N . TYR A 1 88 ? -15.313 7.638 -19.915 1.00 92.81 88 TYR A N 1
ATOM 714 C CA . TYR A 1 88 ? -14.432 8.595 -20.571 1.00 92.81 88 TYR A CA 1
ATOM 715 C C . TYR A 1 88 ? -13.133 7.906 -21.022 1.00 92.81 88 TYR A C 1
ATOM 717 O O . TYR A 1 88 ? -12.203 7.761 -20.224 1.00 92.81 88 TYR A O 1
ATOM 725 N N . PRO A 1 89 ? -13.019 7.520 -22.307 1.00 91.25 89 PRO A N 1
ATOM 726 C CA . PRO A 1 89 ? -11.868 6.764 -22.810 1.00 91.25 89 PRO A CA 1
ATOM 727 C C . PRO A 1 89 ? -10.507 7.448 -22.624 1.00 91.25 89 PRO A C 1
ATOM 729 O O . PRO A 1 89 ? -9.497 6.771 -22.456 1.00 91.25 89 PRO A O 1
ATOM 732 N N . ALA A 1 90 ? -10.463 8.785 -22.609 1.00 91.75 90 ALA A N 1
ATOM 733 C CA . ALA A 1 90 ? -9.229 9.544 -22.392 1.00 91.75 90 ALA A CA 1
ATOM 734 C C . ALA A 1 90 ? -8.866 9.723 -20.900 1.00 91.75 90 ALA A C 1
ATOM 736 O O . ALA A 1 90 ? -7.887 10.397 -20.566 1.00 91.75 90 ALA A O 1
ATOM 737 N N . TYR A 1 91 ? -9.622 9.118 -19.979 1.00 91.12 91 TYR A N 1
ATOM 738 C CA . T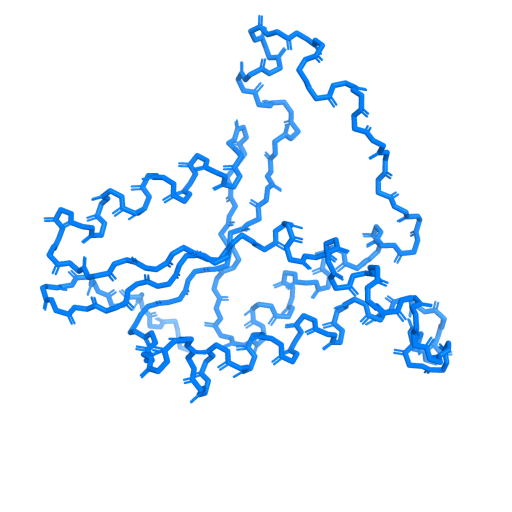YR A 1 91 ? -9.312 9.141 -18.555 1.00 91.12 91 TYR A CA 1
ATOM 739 C C . TYR A 1 91 ? -7.942 8.501 -18.276 1.00 91.12 91 TYR A C 1
ATOM 741 O O . TYR A 1 91 ? -7.706 7.340 -18.610 1.00 91.12 91 TYR A O 1
ATOM 749 N N . LYS A 1 92 ? -7.035 9.264 -17.646 1.00 87.06 92 LYS A N 1
ATOM 750 C CA . LYS A 1 92 ? -5.637 8.873 -17.364 1.00 87.06 92 LYS A CA 1
ATOM 751 C C . LYS A 1 92 ? -4.818 8.483 -18.609 1.00 87.06 92 LYS A C 1
ATOM 753 O O . LYS A 1 92 ? -3.750 7.897 -18.455 1.00 87.06 92 LYS A O 1
ATOM 758 N N . ALA A 1 93 ? -5.255 8.839 -19.821 1.00 86.75 93 ALA A N 1
ATOM 759 C CA . ALA A 1 93 ? -4.539 8.513 -21.060 1.00 86.75 93 ALA A CA 1
ATOM 760 C C . ALA A 1 93 ? -3.151 9.176 -21.163 1.00 86.75 93 ALA A C 1
ATOM 762 O O . ALA A 1 93 ? -2.299 8.717 -21.911 1.00 86.75 93 ALA A O 1
ATOM 763 N N . ASN A 1 94 ? -2.911 10.241 -20.397 1.00 87.25 94 ASN A N 1
ATOM 764 C CA . ASN A 1 94 ? -1.626 10.931 -20.306 1.00 87.25 94 ASN A CA 1
ATOM 765 C C . ASN A 1 94 ? -0.685 10.359 -19.229 1.00 87.25 94 ASN A C 1
ATOM 767 O O . ASN A 1 94 ? 0.382 10.932 -19.005 1.00 87.25 94 ASN A O 1
ATOM 771 N N . ARG A 1 95 ? -1.061 9.284 -18.517 1.00 85.12 95 ARG A N 1
ATOM 772 C CA . ARG A 1 95 ? -0.130 8.612 -17.601 1.00 85.12 95 ARG A CA 1
ATOM 773 C C . ARG A 1 95 ? 0.933 7.883 -18.414 1.00 85.12 95 ARG A C 1
ATOM 775 O O . ARG A 1 95 ? 0.608 7.119 -19.313 1.00 85.12 95 ARG A O 1
ATOM 782 N N . SER A 1 96 ? 2.193 8.116 -18.064 1.00 85.19 96 SER A N 1
ATOM 783 C CA . SER A 1 96 ? 3.313 7.360 -18.615 1.00 85.19 96 SER A CA 1
ATOM 784 C C . SER A 1 96 ? 3.244 5.902 -18.178 1.00 85.19 96 SER A C 1
ATOM 786 O O . SER A 1 96 ? 2.829 5.607 -17.051 1.00 85.19 96 SER A O 1
ATOM 788 N N . ASP A 1 97 ? 3.695 5.013 -19.056 1.00 88.56 97 ASP A N 1
ATOM 789 C CA . ASP A 1 97 ? 3.845 3.606 -18.717 1.00 88.56 97 ASP A CA 1
ATOM 790 C C . ASP A 1 97 ? 4.829 3.425 -17.550 1.00 88.56 97 ASP A C 1
ATOM 792 O O . ASP A 1 97 ? 5.773 4.215 -17.391 1.00 88.56 97 ASP A O 1
ATOM 796 N N . PRO A 1 98 ? 4.630 2.400 -16.702 1.00 91.12 98 PRO A N 1
ATOM 797 C CA . PRO A 1 98 ? 5.583 2.083 -15.654 1.00 91.12 98 PRO A CA 1
ATOM 798 C C . PRO A 1 98 ? 6.977 1.797 -16.240 1.00 91.12 98 PRO A C 1
ATOM 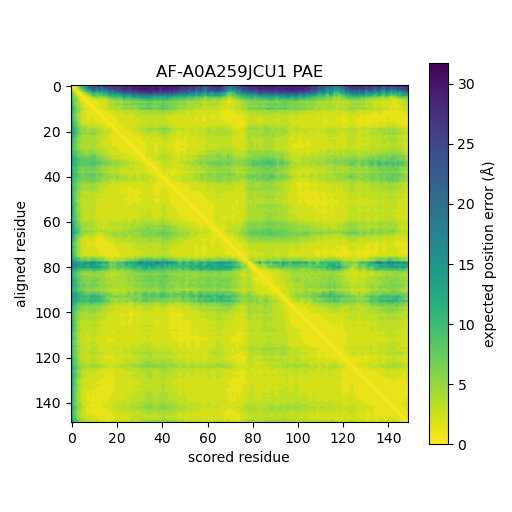800 O O . PRO A 1 98 ? 7.075 1.134 -17.272 1.00 91.12 98 PRO A O 1
ATOM 803 N N . PRO A 1 99 ? 8.066 2.222 -15.573 1.00 94.50 99 PRO A N 1
ATOM 804 C CA . PRO A 1 99 ? 9.426 1.904 -16.008 1.00 94.50 99 PRO A CA 1
ATOM 805 C C . PRO A 1 99 ? 9.663 0.392 -16.143 1.00 94.50 99 PRO A C 1
ATOM 807 O O . PRO A 1 99 ? 9.189 -0.378 -15.306 1.00 94.50 99 PRO A O 1
ATOM 810 N N . GLU A 1 100 ? 10.454 -0.037 -17.132 1.00 94.88 100 GLU A N 1
ATOM 811 C CA . GLU A 1 100 ? 10.705 -1.466 -17.409 1.00 94.88 100 GLU A CA 1
ATOM 812 C C . GLU A 1 100 ? 11.260 -2.228 -16.197 1.00 94.88 100 GLU A C 1
ATOM 814 O O . GLU A 1 100 ? 10.853 -3.357 -15.932 1.00 94.88 100 GLU A O 1
ATOM 819 N N . GLU A 1 101 ? 12.134 -1.597 -15.404 1.00 95.06 101 GLU A N 1
ATOM 820 C CA . GLU A 1 101 ? 12.681 -2.196 -14.180 1.00 95.06 101 GLU A CA 1
ATOM 821 C C . GLU A 1 101 ? 11.637 -2.320 -13.051 1.00 95.06 101 GLU A C 1
ATOM 823 O O . GLU A 1 101 ? 11.816 -3.113 -12.124 1.00 95.06 101 GLU A O 1
ATOM 828 N N . LEU A 1 102 ? 10.538 -1.558 -13.099 1.00 95.69 102 LEU A N 1
ATOM 829 C CA . LEU A 1 102 ? 9.468 -1.599 -12.098 1.00 95.69 102 LEU A CA 1
ATOM 830 C C . LEU A 1 102 ? 8.440 -2.698 -12.383 1.00 95.69 102 LEU A C 1
ATOM 832 O O . LEU A 1 102 ? 7.971 -3.346 -11.449 1.00 95.69 102 LEU A O 1
ATOM 836 N N . ILE A 1 103 ? 8.114 -2.945 -13.653 1.00 95.25 103 ILE A N 1
ATOM 837 C CA . ILE A 1 103 ? 7.123 -3.950 -14.071 1.00 95.25 103 ILE A CA 1
ATOM 838 C C . ILE A 1 103 ? 7.335 -5.330 -13.408 1.00 95.25 103 ILE A C 1
ATOM 840 O O . ILE A 1 103 ? 6.387 -5.836 -12.796 1.00 95.25 103 ILE A O 1
ATOM 844 N N . PRO A 1 104 ? 8.541 -5.945 -13.423 1.00 96.00 104 PRO A N 1
ATOM 845 C CA . PRO A 1 104 ? 8.753 -7.257 -12.806 1.00 96.00 104 PRO A CA 1
ATOM 846 C C . PRO A 1 104 ? 8.641 -7.237 -11.273 1.00 96.00 104 PRO A C 1
ATOM 848 O O . PRO A 1 104 ? 8.520 -8.292 -10.650 1.00 96.00 104 PRO A O 1
ATOM 851 N N . GLN A 1 105 ? 8.652 -6.058 -10.644 1.00 96.56 105 GLN A N 1
ATOM 852 C CA . GLN A 1 105 ? 8.535 -5.909 -9.194 1.00 96.56 105 GLN A CA 1
ATOM 853 C C . GLN A 1 105 ? 7.081 -5.921 -8.707 1.00 96.56 105 GLN A C 1
ATOM 855 O O . GLN A 1 105 ? 6.842 -6.295 -7.562 1.00 96.56 105 GLN A O 1
ATOM 860 N N . PHE A 1 106 ? 6.089 -5.593 -9.543 1.00 95.25 106 PHE A N 1
ATOM 861 C CA . PHE A 1 106 ? 4.671 -5.612 -9.150 1.00 95.25 106 PHE A CA 1
ATOM 862 C C . PHE A 1 106 ? 4.170 -6.944 -8.561 1.00 95.25 106 PHE A C 1
ATOM 864 O O . PHE A 1 106 ? 3.495 -6.905 -7.525 1.00 95.25 106 PHE A O 1
ATOM 871 N N . PRO A 1 107 ? 4.453 -8.125 -9.151 1.00 95.62 107 PRO A N 1
ATOM 872 C CA . PRO A 1 107 ? 4.085 -9.391 -8.520 1.00 95.62 107 PRO A CA 1
ATOM 873 C C . PRO A 1 107 ? 4.858 -9.624 -7.214 1.00 95.62 107 PRO A C 1
ATOM 875 O O . PRO A 1 107 ? 4.271 -10.077 -6.236 1.00 95.62 107 PRO A O 1
ATOM 878 N N . LEU A 1 108 ? 6.135 -9.230 -7.145 1.00 96.56 108 LEU A N 1
ATOM 879 C CA . LEU A 1 108 ? 6.952 -9.375 -5.934 1.00 96.56 108 LEU A CA 1
ATOM 880 C C . LEU A 1 108 ? 6.412 -8.554 -4.757 1.00 96.56 108 LEU A C 1
ATOM 882 O O . LEU A 1 108 ? 6.501 -8.999 -3.619 1.00 96.56 108 LEU A O 1
ATOM 886 N N . MET A 1 109 ? 5.813 -7.388 -5.012 1.00 95.88 109 MET A N 1
ATOM 887 C CA . MET A 1 109 ? 5.152 -6.583 -3.976 1.00 95.88 109 MET A CA 1
ATOM 888 C C . MET A 1 109 ? 3.961 -7.320 -3.360 1.00 95.88 109 MET A C 1
ATOM 890 O O . MET A 1 109 ? 3.795 -7.318 -2.142 1.00 95.88 109 MET A O 1
ATOM 894 N N . ARG A 1 110 ? 3.148 -7.993 -4.184 1.00 96.38 110 ARG A N 1
ATOM 895 C CA . ARG A 1 110 ? 2.012 -8.797 -3.705 1.00 96.38 110 ARG A CA 1
ATOM 896 C C . ARG A 1 110 ? 2.491 -9.984 -2.880 1.00 96.38 110 ARG A C 1
ATOM 898 O O . ARG A 1 110 ? 1.923 -10.260 -1.827 1.00 96.38 110 ARG A O 1
ATOM 905 N N . GLU A 1 111 ? 3.556 -10.643 -3.329 1.00 97.25 111 GLU A N 1
ATOM 906 C CA . GLU A 1 111 ? 4.183 -11.726 -2.571 1.00 97.25 111 GLU A CA 1
ATOM 907 C C . GLU A 1 111 ? 4.801 -11.225 -1.261 1.00 97.25 111 GLU A C 1
ATOM 909 O O . GLU A 1 111 ? 4.660 -11.886 -0.237 1.00 97.25 111 GLU A O 1
ATOM 914 N N . ALA A 1 112 ? 5.392 -10.026 -1.243 1.00 96.81 112 ALA A N 1
ATOM 915 C CA . ALA A 1 112 ? 5.865 -9.402 -0.013 1.00 96.81 112 ALA A CA 1
ATOM 916 C C . ALA A 1 112 ? 4.710 -9.170 0.973 1.00 96.81 112 ALA A C 1
ATOM 918 O O . ALA A 1 112 ? 4.805 -9.611 2.114 1.00 96.81 112 ALA A O 1
ATOM 919 N N . VAL A 1 113 ? 3.593 -8.567 0.544 1.00 97.19 113 VAL A N 1
ATOM 920 C CA . VAL A 1 113 ? 2.407 -8.372 1.405 1.00 97.19 113 VAL A CA 1
ATOM 921 C C . VAL A 1 113 ? 1.949 -9.699 2.024 1.00 97.19 113 VAL A C 1
ATOM 923 O O . VAL A 1 113 ? 1.774 -9.775 3.241 1.00 97.19 113 VAL A O 1
ATOM 926 N N . LYS A 1 114 ? 1.851 -10.766 1.220 1.00 96.69 114 LYS A N 1
ATOM 927 C CA . LYS A 1 114 ? 1.511 -12.113 1.710 1.00 96.69 114 LYS A CA 1
ATOM 928 C C . LYS A 1 114 ? 2.545 -12.662 2.693 1.00 96.69 114 LYS A C 1
ATOM 930 O O . LYS A 1 114 ? 2.170 -13.240 3.708 1.00 96.69 114 LYS A O 1
ATOM 935 N N . ALA A 1 115 ? 3.836 -12.470 2.423 1.00 96.44 115 ALA A N 1
ATOM 936 C CA . ALA A 1 115 ? 4.922 -12.925 3.290 1.00 96.44 115 ALA A CA 1
ATOM 937 C C . ALA A 1 115 ? 4.922 -12.225 4.661 1.00 96.44 115 ALA A C 1
ATOM 939 O O . ALA A 1 115 ? 5.313 -12.829 5.656 1.00 96.44 115 ALA A O 1
ATOM 940 N N . PHE A 1 116 ? 4.426 -10.986 4.733 1.00 95.25 116 PHE A N 1
ATOM 941 C CA . PHE A 1 116 ? 4.168 -10.274 5.991 1.00 95.25 116 PHE A CA 1
ATOM 942 C C . PHE A 1 116 ? 2.871 -10.715 6.699 1.00 95.25 116 PHE A C 1
ATOM 944 O O . PHE A 1 116 ? 2.529 -10.162 7.742 1.00 95.25 116 PHE A O 1
ATOM 951 N N . GLY A 1 117 ? 2.150 -11.708 6.166 1.00 92.50 117 GLY A N 1
ATOM 952 C CA . GLY A 1 117 ? 0.897 -12.217 6.732 1.00 92.50 117 GLY A CA 1
ATOM 953 C C . GLY A 1 117 ? -0.329 -11.356 6.420 1.00 92.50 117 GLY A C 1
ATOM 954 O O . GLY A 1 117 ? -1.370 -11.533 7.048 1.00 92.50 117 GLY A O 1
ATOM 955 N N . LEU A 1 118 ? -0.218 -10.427 5.467 1.00 93.88 118 LEU A N 1
ATOM 956 C CA . LEU A 1 118 ? -1.298 -9.539 5.044 1.00 93.88 118 LEU A CA 1
ATOM 957 C C . LEU A 1 118 ? -1.942 -10.036 3.743 1.00 93.88 118 LEU A C 1
ATOM 959 O O . LEU A 1 118 ? -1.368 -10.823 2.989 1.00 93.88 118 LEU A O 1
ATOM 963 N N . ILE A 1 119 ? -3.138 -9.529 3.452 1.00 92.75 119 ILE A N 1
ATOM 964 C CA . ILE A 1 119 ? -3.839 -9.797 2.194 1.00 92.75 119 ILE A CA 1
ATOM 965 C C . ILE A 1 119 ? -3.627 -8.592 1.266 1.00 92.75 119 ILE A C 1
ATOM 967 O O . ILE A 1 119 ? -4.002 -7.482 1.647 1.00 92.75 119 ILE A O 1
ATOM 971 N N . PRO A 1 120 ? -3.040 -8.764 0.064 1.00 95.38 120 PRO A N 1
ATOM 972 C CA . PRO A 1 120 ? -3.012 -7.703 -0.936 1.00 95.38 120 PRO A CA 1
ATOM 973 C C . PRO A 1 120 ? -4.435 -7.486 -1.454 1.00 95.38 120 PRO A C 1
ATOM 975 O O . PRO A 1 120 ? -5.016 -8.373 -2.081 1.00 95.38 120 PRO A O 1
ATOM 978 N N . VAL A 1 121 ? -5.008 -6.325 -1.152 1.00 96.62 121 VAL A N 1
ATOM 979 C CA . VAL A 1 121 ? -6.389 -6.002 -1.505 1.00 96.62 121 VAL A CA 1
ATOM 980 C C . VAL A 1 121 ? -6.410 -5.378 -2.890 1.00 96.62 121 VAL A C 1
ATOM 982 O O . VAL A 1 121 ? -5.775 -4.361 -3.133 1.00 96.62 121 VAL A O 1
ATOM 985 N N . GLU A 1 122 ? -7.147 -5.982 -3.807 1.00 95.06 122 GLU A N 1
ATOM 986 C CA . GLU A 1 122 ? -7.348 -5.466 -5.157 1.00 95.06 122 GLU A CA 1
ATOM 987 C C . GLU A 1 122 ? -8.667 -6.007 -5.705 1.00 95.06 122 GLU A C 1
ATOM 989 O O . GLU A 1 122 ? -9.067 -7.131 -5.393 1.00 95.06 122 GLU A O 1
ATOM 994 N N . MET A 1 123 ? -9.348 -5.224 -6.538 1.00 93.69 123 MET A N 1
ATOM 995 C CA . MET A 1 123 ? -10.620 -5.625 -7.129 1.00 93.69 123 MET A CA 1
ATOM 996 C C . MET A 1 123 ? -10.668 -5.187 -8.584 1.00 93.69 123 MET A C 1
ATOM 998 O O . MET A 1 123 ? -10.419 -4.027 -8.900 1.00 93.69 123 MET A O 1
ATOM 1002 N N . ALA A 1 124 ? -10.984 -6.125 -9.477 1.00 91.88 124 ALA A N 1
ATOM 1003 C CA . ALA A 1 124 ? -11.112 -5.822 -10.896 1.00 91.88 124 ALA A CA 1
ATOM 1004 C C . ALA A 1 124 ? -12.142 -4.705 -11.122 1.00 91.88 124 ALA A C 1
ATOM 1006 O O . ALA A 1 124 ? -13.185 -4.688 -10.470 1.00 91.88 124 ALA A O 1
ATOM 1007 N N . ARG A 1 125 ? -11.853 -3.821 -12.084 1.00 90.69 125 ARG A N 1
ATOM 1008 C CA . ARG A 1 125 ? -12.662 -2.647 -12.477 1.00 90.69 125 ARG A CA 1
ATOM 1009 C C . ARG A 1 125 ? -12.666 -1.474 -11.489 1.00 90.69 125 ARG A C 1
ATOM 1011 O O . ARG A 1 125 ? -13.165 -0.411 -11.861 1.00 90.69 125 ARG A O 1
ATOM 1018 N N . TYR A 1 126 ? -12.091 -1.626 -10.298 1.00 92.81 126 TYR A N 1
ATOM 1019 C CA . TYR A 1 126 ? -12.008 -0.569 -9.289 1.00 92.81 126 TYR A CA 1
ATOM 1020 C C . TYR A 1 126 ? -10.567 -0.097 -9.100 1.00 92.81 126 TYR A C 1
ATOM 1022 O O . TYR A 1 126 ? -9.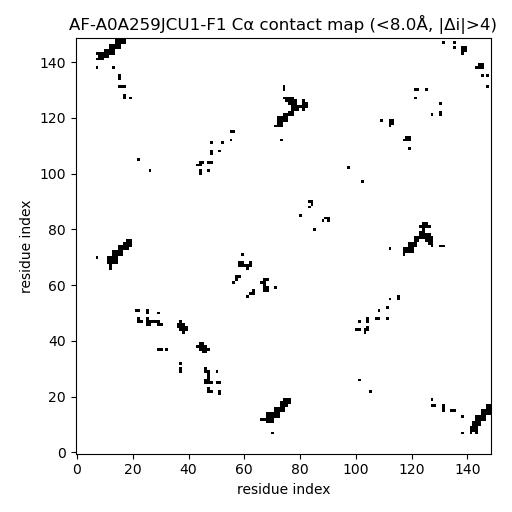611 -0.869 -9.213 1.00 92.81 126 TYR A O 1
ATOM 1030 N N . GLU A 1 127 ? -10.417 1.195 -8.834 1.00 93.81 127 GLU A N 1
ATOM 1031 C CA . GLU A 1 127 ? -9.135 1.796 -8.475 1.00 93.81 127 GLU A CA 1
ATOM 1032 C C . GLU A 1 127 ? -8.871 1.630 -6.977 1.00 93.81 127 GLU A C 1
ATOM 1034 O O . GLU A 1 127 ? -9.792 1.388 -6.192 1.00 93.81 127 GLU A O 1
ATOM 1039 N N . ALA A 1 128 ? -7.612 1.794 -6.562 1.00 94.69 128 ALA A N 1
ATOM 1040 C CA . ALA A 1 128 ? -7.265 1.759 -5.142 1.00 94.69 128 ALA A CA 1
ATOM 1041 C C . ALA A 1 128 ? -8.072 2.801 -4.344 1.00 94.69 128 ALA A C 1
ATOM 1043 O O . ALA A 1 128 ? -8.588 2.483 -3.274 1.00 94.69 128 ALA A O 1
ATOM 1044 N N . ASP A 1 129 ? -8.271 3.991 -4.917 1.00 94.69 129 ASP A N 1
ATOM 1045 C CA . ASP A 1 129 ? -9.053 5.079 -4.322 1.00 94.69 129 ASP A CA 1
ATOM 1046 C C . ASP A 1 129 ? -10.512 4.678 -4.039 1.00 94.69 129 ASP A C 1
ATOM 1048 O O . ASP A 1 129 ? -11.061 5.033 -2.996 1.00 94.69 129 ASP A O 1
ATOM 1052 N N . ASP A 1 130 ? -11.137 3.894 -4.928 1.00 95.75 130 ASP A N 1
ATOM 1053 C CA . ASP A 1 130 ? -12.520 3.425 -4.753 1.00 95.75 130 ASP A CA 1
ATOM 1054 C C . ASP A 1 130 ? -12.636 2.486 -3.549 1.00 95.75 130 ASP A C 1
ATOM 1056 O O . ASP A 1 130 ? -13.561 2.585 -2.737 1.00 95.75 130 ASP A O 1
ATOM 1060 N N . LEU A 1 131 ? -11.672 1.573 -3.427 1.00 97.06 131 LEU A N 1
ATOM 1061 C CA . LEU A 1 131 ? -11.611 0.606 -2.338 1.00 97.06 131 LEU A CA 1
ATOM 1062 C C . LEU A 1 131 ? -11.281 1.294 -1.013 1.00 97.06 131 LEU A C 1
ATOM 1064 O O . LEU A 1 131 ? -11.942 1.028 -0.012 1.00 97.06 131 LEU A O 1
ATOM 1068 N N . ILE A 1 132 ? -10.317 2.216 -1.009 1.00 98.06 132 ILE A N 1
ATOM 1069 C CA . ILE A 1 132 ? -9.948 3.001 0.174 1.00 98.06 132 ILE A CA 1
ATOM 1070 C C . ILE A 1 132 ? -11.148 3.808 0.666 1.00 98.06 132 ILE A C 1
ATOM 1072 O O . ILE A 1 132 ? -11.489 3.716 1.843 1.00 98.06 132 ILE A O 1
ATOM 1076 N N . ALA A 1 133 ? -11.831 4.544 -0.215 1.00 98.12 133 ALA A N 1
ATOM 1077 C CA . ALA A 1 133 ? -13.006 5.327 0.162 1.00 98.12 133 ALA A CA 1
ATOM 1078 C C . ALA A 1 133 ? -14.127 4.439 0.729 1.00 98.12 133 ALA A C 1
ATOM 1080 O O . ALA A 1 133 ? -14.745 4.778 1.742 1.00 98.12 133 ALA A O 1
ATOM 1081 N N . THR A 1 134 ? -14.357 3.278 0.109 1.00 98.00 134 THR A N 1
ATOM 1082 C CA . THR A 1 134 ? -15.370 2.312 0.552 1.00 98.00 134 THR A CA 1
ATOM 1083 C C . THR A 1 134 ? -15.046 1.757 1.938 1.00 98.00 134 THR A C 1
ATOM 1085 O O . THR A 1 134 ? -15.889 1.813 2.834 1.00 98.00 134 THR A O 1
ATOM 1088 N N . TYR A 1 135 ? -13.825 1.261 2.147 1.00 97.69 135 TYR A N 1
ATOM 1089 C CA . TYR A 1 135 ? -13.427 0.677 3.427 1.00 97.69 135 TYR A CA 1
ATOM 1090 C C . TYR A 1 135 ? -13.286 1.720 4.531 1.00 97.69 135 TYR A C 1
ATOM 1092 O O . TYR A 1 135 ? -13.627 1.429 5.674 1.00 97.69 135 TYR A O 1
ATOM 1100 N N . ALA A 1 136 ? -12.852 2.940 4.206 1.00 98.50 136 ALA A N 1
ATOM 1101 C CA . ALA A 1 136 ? -12.797 4.035 5.165 1.00 98.50 136 ALA A CA 1
ATOM 1102 C C . ALA A 1 136 ? -14.191 4.353 5.708 1.00 98.50 136 ALA A C 1
ATOM 1104 O O . ALA A 1 136 ? -14.380 4.444 6.919 1.00 98.50 136 ALA A O 1
ATOM 1105 N N . LYS A 1 137 ? -15.185 4.452 4.817 1.00 98.50 137 LYS A N 1
ATOM 1106 C CA . LYS A 1 137 ? -16.574 4.682 5.213 1.00 98.50 137 LYS A CA 1
ATOM 1107 C C . LYS A 1 137 ? -17.106 3.547 6.093 1.00 98.50 137 LYS A C 1
ATOM 1109 O O . LYS A 1 137 ? -17.640 3.820 7.161 1.00 98.50 137 LYS A O 1
ATOM 1114 N N . GLN A 1 138 ? -16.917 2.294 5.681 1.00 97.81 138 GLN A N 1
ATOM 1115 C CA . GLN A 1 138 ? -17.389 1.127 6.438 1.00 97.81 138 GLN A CA 1
ATOM 1116 C C . GLN A 1 138 ? -16.736 1.017 7.824 1.00 97.81 138 GLN A C 1
ATOM 1118 O O . GLN A 1 138 ? -17.411 0.709 8.803 1.00 97.81 138 GLN A O 1
ATOM 1123 N N . ALA A 1 139 ? -15.432 1.283 7.923 1.00 97.88 139 ALA A N 1
ATOM 1124 C CA . ALA A 1 139 ? -14.714 1.268 9.194 1.00 97.88 139 ALA A CA 1
ATOM 1125 C C . ALA A 1 139 ? -15.181 2.397 10.129 1.00 97.88 139 ALA A C 1
ATOM 1127 O O . ALA A 1 139 ? -15.416 2.151 11.311 1.00 97.88 139 ALA A O 1
ATOM 1128 N N . ALA A 1 140 ? -15.379 3.606 9.595 1.00 97.88 140 ALA A N 1
ATOM 1129 C CA . ALA A 1 140 ? -15.899 4.735 10.362 1.00 97.88 140 ALA A CA 1
ATOM 1130 C C . ALA A 1 140 ? -17.335 4.484 10.860 1.00 97.88 140 ALA A C 1
ATOM 1132 O O . ALA A 1 140 ? -17.643 4.760 12.016 1.00 97.88 140 ALA A O 1
ATOM 1133 N N . GLU A 1 141 ? -18.203 3.898 10.028 1.00 98.06 141 GLU A N 1
ATOM 1134 C CA . GLU A 1 141 ? -19.563 3.489 10.420 1.00 98.06 141 GLU A CA 1
ATOM 1135 C C . GLU A 1 141 ? -19.557 2.407 11.518 1.00 98.06 141 GLU A C 1
ATOM 1137 O O . GLU A 1 141 ? -20.469 2.362 12.342 1.00 98.06 141 GLU A O 1
ATOM 1142 N N . ALA A 1 142 ? -18.508 1.580 11.583 1.00 97.44 142 ALA A N 1
ATOM 1143 C CA . ALA A 1 142 ? -18.277 0.615 12.660 1.00 97.44 142 ALA A CA 1
ATOM 1144 C C . ALA A 1 142 ? -17.645 1.231 13.931 1.00 97.44 142 ALA A C 1
ATOM 1146 O O . ALA A 1 142 ? -17.394 0.513 14.901 1.00 97.44 142 ALA A O 1
ATOM 1147 N N . GLY A 1 143 ? -17.397 2.546 13.948 1.00 97.44 143 GLY A N 1
ATOM 1148 C CA . GLY A 1 143 ? -16.848 3.282 15.091 1.00 97.44 143 GLY A CA 1
ATOM 1149 C C . GLY A 1 143 ? -15.321 3.245 15.219 1.00 97.44 143 GLY A C 1
ATOM 1150 O O . GLY A 1 143 ? -14.805 3.552 16.295 1.00 97.44 143 GLY A O 1
ATOM 1151 N N . ALA A 1 144 ? -14.600 2.844 14.171 1.00 98.12 144 ALA A N 1
ATOM 1152 C CA . ALA A 1 144 ? -13.140 2.847 14.153 1.00 98.12 144 ALA A CA 1
ATOM 1153 C C . ALA A 1 144 ? -12.567 4.187 13.663 1.00 98.12 144 ALA A C 1
ATOM 1155 O O . ALA A 1 144 ? -13.155 4.861 12.815 1.00 98.12 144 ALA A O 1
ATOM 1156 N N . ASP A 1 145 ? -11.369 4.520 14.134 1.00 97.88 145 ASP A N 1
ATOM 1157 C CA . ASP A 1 145 ? -10.555 5.594 13.579 1.00 97.88 145 ASP A CA 1
ATOM 1158 C C . ASP A 1 145 ? -9.834 5.094 12.325 1.00 97.88 145 ASP A C 1
ATOM 1160 O O . ASP A 1 145 ? -9.187 4.041 12.329 1.00 97.88 145 ASP A O 1
ATOM 1164 N N . VAL A 1 146 ? -9.907 5.867 11.243 1.00 98.00 146 VAL A N 1
ATOM 1165 C CA . VAL A 1 146 ? -9.321 5.491 9.954 1.00 98.00 146 VAL A CA 1
ATOM 1166 C C . VAL A 1 146 ? -8.154 6.404 9.610 1.00 98.00 146 VAL A C 1
ATOM 1168 O O . VAL A 1 146 ? -8.292 7.626 9.600 1.00 98.00 146 VAL A O 1
ATOM 1171 N N . LEU A 1 147 ? -7.020 5.801 9.254 1.00 97.44 147 LEU A N 1
ATOM 1172 C CA . LEU A 1 147 ? -5.868 6.493 8.686 1.00 97.44 147 LEU A CA 1
ATOM 1173 C C . LEU A 1 147 ? -5.630 6.017 7.249 1.00 97.44 147 LEU A C 1
ATOM 1175 O O . LEU A 1 147 ? -5.398 4.832 7.011 1.00 97.44 147 LEU A O 1
ATOM 1179 N N . VAL A 1 148 ? -5.651 6.951 6.299 1.00 96.38 148 VAL A N 1
ATOM 1180 C CA . VAL A 1 148 ? -5.303 6.703 4.891 1.00 96.38 148 VAL A CA 1
ATOM 1181 C C . VAL A 1 148 ? -3.861 7.148 4.641 1.00 96.38 148 VAL A C 1
ATOM 1183 O O . VAL A 1 148 ? -3.483 8.239 5.075 1.00 96.38 148 VAL A O 1
ATOM 1186 N N . VAL A 1 149 ? -3.057 6.312 3.973 1.00 91.94 149 VAL A N 1
ATOM 1187 C CA . VAL A 1 149 ? -1.595 6.492 3.820 1.00 91.94 149 VAL A CA 1
ATOM 1188 C C . VAL A 1 149 ? -1.111 6.328 2.380 1.00 91.94 149 VAL A C 1
ATOM 1190 O O . VAL A 1 149 ? -1.585 5.384 1.714 1.00 91.94 149 VAL A O 1
#